Protein AF-A0A955PUC4-F1 (afdb_monomer_lite)

Secondary structure (DSSP, 8-state):
----------------------SS--PPPHHHHHHHHHHHHHHHHHHHHHHHHH-TT---HHHHHHHHHHHHHHHHHH--GGG---S--

Foldseek 3Di:
DDDDDDDDDDDDDDDDDDDDDDPDAPQDDPVRLVVVLVVCLVVQLVVLVVVCVPDPPNDDSVVSSVVVSVVSVVCSRVDGCVVVDDPDD

Radius of gyration: 22.74 Å; chains: 1; bounding box: 46×28×78 Å

pLDDT: mean 74.26, std 19.22, range [39.5, 94.31]

Sequence (89 aa):
MKRGAVTTVSESPVSEKPASLNPTKLSLSTQERETLVQEFLPVIKYMAMRMAMRASSGLNVEDLMSAGMVGLLDALTKFDPSREIKFRT

Structure (mmCIF, N/CA/C/O backbone):
data_AF-A0A955PUC4-F1
#
_entry.id   AF-A0A955PUC4-F1
#
loop_
_atom_site.group_PDB
_atom_site.id
_atom_site.type_symbol
_atom_site.label_atom_id
_atom_site.label_alt_id
_atom_site.label_comp_id
_atom_site.label_asym_id
_atom_site.label_entity_id
_atom_site.label_seq_id
_atom_site.pdbx_PDB_ins_code
_atom_site.Cartn_x
_atom_site.Cartn_y
_atom_site.Cartn_z
_atom_site.occupancy
_atom_site.B_iso_or_equiv
_atom_site.auth_seq_id
_atom_site.auth_comp_id
_atom_site.auth_asym_id
_atom_site.auth_atom_id
_atom_site.pdbx_PDB_model_num
ATOM 1 N N . MET A 1 1 ? 26.540 -14.301 58.176 1.00 43.09 1 MET A N 1
ATOM 2 C CA . MET A 1 1 ? 26.788 -14.430 56.718 1.00 43.09 1 MET A CA 1
ATOM 3 C C . MET A 1 1 ? 25.422 -14.414 56.029 1.00 43.09 1 MET A C 1
ATOM 5 O O . MET A 1 1 ? 24.640 -15.303 56.293 1.00 43.09 1 MET A O 1
ATOM 9 N N . LYS A 1 2 ? 24.928 -13.252 55.583 1.00 42.84 2 LYS A N 1
ATOM 10 C CA . LYS A 1 2 ? 24.955 -12.708 54.204 1.00 42.84 2 LYS A CA 1
ATOM 11 C C . LYS A 1 2 ? 24.129 -13.503 53.161 1.00 42.84 2 LYS A C 1
ATOM 13 O O . LYS A 1 2 ? 24.644 -14.484 52.648 1.00 42.84 2 LYS A O 1
ATOM 18 N N . ARG A 1 3 ? 23.013 -12.863 52.741 1.00 39.50 3 ARG A N 1
ATOM 19 C CA . ARG A 1 3 ? 22.369 -12.821 51.394 1.00 39.50 3 ARG A CA 1
ATOM 20 C C . ARG A 1 3 ? 21.549 -14.060 50.982 1.00 39.50 3 ARG A C 1
ATOM 22 O O . ARG A 1 3 ? 22.035 -15.161 51.146 1.00 39.50 3 ARG A O 1
ATOM 29 N N . GLY A 1 4 ? 20.339 -13.976 50.420 1.00 39.91 4 GLY A N 1
ATOM 30 C CA . GLY A 1 4 ? 19.441 -12.884 49.996 1.00 39.91 4 GLY A CA 1
ATOM 31 C C . GLY A 1 4 ? 17.993 -13.422 50.051 1.00 39.91 4 GLY A C 1
ATOM 32 O O . GLY A 1 4 ? 17.795 -14.627 49.993 1.00 39.91 4 GLY A O 1
ATOM 33 N N . ALA A 1 5 ? 16.983 -12.656 50.454 1.00 43.25 5 ALA A N 1
ATOM 34 C CA . ALA A 1 5 ? 16.359 -11.524 49.773 1.00 43.25 5 ALA A CA 1
ATOM 35 C C . ALA A 1 5 ? 15.507 -11.941 48.553 1.00 43.25 5 ALA A C 1
ATOM 37 O O . ALA A 1 5 ? 16.041 -12.422 47.560 1.00 43.25 5 ALA A O 1
ATOM 38 N N . VAL A 1 6 ? 14.215 -11.593 48.663 1.00 46.06 6 VAL A N 1
ATOM 39 C CA . VAL A 1 6 ? 13.253 -11.241 47.598 1.00 46.06 6 VAL A CA 1
ATOM 40 C C . VAL A 1 6 ? 12.210 -12.303 47.199 1.00 46.06 6 VAL A C 1
ATOM 42 O O . VAL A 1 6 ? 12.395 -13.118 46.307 1.00 46.06 6 VAL A O 1
ATOM 45 N N . THR A 1 7 ? 11.076 -12.173 47.899 1.00 43.41 7 THR A N 1
ATOM 46 C CA . THR A 1 7 ? 9.732 -11.859 47.372 1.00 43.41 7 THR A CA 1
ATOM 47 C C . THR A 1 7 ? 8.906 -12.943 46.681 1.00 43.41 7 THR A C 1
ATOM 49 O O . THR A 1 7 ? 9.042 -13.255 45.505 1.00 43.41 7 THR A O 1
ATOM 52 N N . THR A 1 8 ? 7.907 -13.371 47.451 1.00 48.59 8 THR A N 1
ATOM 53 C CA . THR A 1 8 ? 6.578 -13.806 47.030 1.00 48.59 8 THR A CA 1
ATOM 54 C C . THR A 1 8 ? 5.861 -12.730 46.211 1.00 48.59 8 THR A C 1
ATOM 56 O O . THR A 1 8 ? 5.642 -11.637 46.729 1.00 48.59 8 THR A O 1
ATOM 59 N N . VAL A 1 9 ? 5.378 -13.062 45.018 1.00 49.06 9 VAL A N 1
ATOM 60 C CA . VAL A 1 9 ? 4.014 -12.683 44.615 1.00 49.06 9 VAL A CA 1
ATOM 61 C C . VAL A 1 9 ? 3.506 -13.684 43.584 1.00 49.06 9 VAL A C 1
ATOM 63 O O . VAL A 1 9 ? 3.942 -13.737 42.440 1.00 49.06 9 VAL A O 1
ATOM 66 N N . SER A 1 10 ? 2.607 -14.528 44.069 1.00 48.41 10 SER A N 1
ATOM 67 C CA . SER A 1 10 ? 1.390 -14.937 43.381 1.00 48.41 10 SER A CA 1
ATOM 68 C C . SER A 1 10 ? 0.826 -13.837 42.481 1.00 48.41 10 SER A C 1
ATOM 70 O O . SER A 1 10 ? 0.628 -12.738 42.981 1.00 48.41 10 SER A O 1
ATOM 72 N N . GLU A 1 11 ? 0.454 -14.165 41.243 1.00 40.03 11 GLU A N 1
ATOM 73 C CA . GLU A 1 11 ? -0.907 -13.879 40.780 1.00 40.03 11 GLU A CA 1
ATOM 74 C C . GLU A 1 11 ? -1.301 -14.777 39.600 1.00 40.03 11 GLU A C 1
ATOM 76 O O . GLU A 1 11 ? -0.543 -15.010 38.659 1.00 40.03 11 GLU A O 1
ATOM 81 N N . SER A 1 12 ? -2.503 -15.323 39.730 1.00 44.94 12 SER A N 1
ATOM 82 C CA . SER A 1 12 ? -3.275 -16.100 38.765 1.00 44.94 12 SER A CA 1
ATOM 83 C C . SER A 1 12 ? -3.738 -15.213 37.574 1.00 44.94 12 SER A C 1
ATOM 85 O O . SER A 1 12 ? -3.437 -14.022 37.543 1.00 44.94 12 SER A O 1
ATOM 87 N N . PRO A 1 13 ? -4.463 -15.750 36.570 1.00 57.50 13 PRO A N 1
ATOM 88 C CA . PRO A 1 13 ? -4.763 -15.060 35.316 1.00 57.50 13 PRO A CA 1
ATOM 89 C C . PRO A 1 13 ? -5.946 -14.088 35.470 1.00 57.50 13 PRO A C 1
ATOM 91 O O . PRO A 1 13 ? -7.034 -14.498 35.865 1.00 57.50 13 PRO A O 1
ATOM 94 N N . VAL A 1 14 ? -5.746 -12.812 35.128 1.00 44.72 14 VAL A N 1
ATOM 95 C CA . VAL A 1 14 ? -6.760 -11.737 35.131 1.00 44.72 14 VAL A CA 1
ATOM 96 C C . VAL A 1 14 ? -6.389 -10.803 33.963 1.00 44.72 14 VAL A C 1
ATOM 98 O O . VAL A 1 14 ? -5.317 -10.216 33.951 1.00 44.72 14 VAL A O 1
ATOM 101 N N . SER A 1 15 ? -7.043 -10.878 32.799 1.00 57.59 15 SER A N 1
ATOM 102 C CA . SER A 1 15 ? -8.306 -10.198 32.491 1.00 57.59 15 SER A CA 1
ATOM 103 C C . SER A 1 15 ? -8.297 -8.739 32.929 1.00 57.59 15 SER A C 1
ATOM 105 O O . SER A 1 15 ? -8.724 -8.476 34.034 1.00 57.59 15 SER A O 1
ATOM 107 N N . GLU A 1 16 ? -7.928 -7.789 32.068 1.00 42.53 16 GLU A N 1
ATOM 108 C CA . GLU A 1 16 ? -8.399 -6.409 32.233 1.00 42.53 16 GLU A CA 1
ATOM 109 C C . GLU A 1 16 ? -8.206 -5.604 30.948 1.00 42.53 16 GLU A C 1
ATOM 111 O O . GLU A 1 16 ? -7.115 -5.183 30.584 1.00 42.53 16 GLU A O 1
ATOM 116 N N . LYS A 1 17 ? -9.322 -5.393 30.249 1.00 59.53 17 LYS A N 1
ATOM 117 C CA . LYS A 1 17 ? -9.555 -4.177 29.476 1.00 59.53 17 LYS A CA 1
ATOM 118 C C . LYS A 1 17 ? -9.641 -3.030 30.491 1.00 59.53 17 LYS A C 1
ATOM 120 O O . LYS A 1 17 ? -10.634 -3.004 31.219 1.00 59.53 17 LYS A O 1
ATOM 125 N N . PRO A 1 18 ? -8.716 -2.057 30.533 1.00 46.81 18 PRO A N 1
ATOM 126 C CA . PRO A 1 18 ? -8.951 -0.824 31.254 1.00 46.81 18 PRO A CA 1
ATOM 127 C C . PRO A 1 18 ? -9.568 0.173 30.275 1.00 46.81 18 PRO A C 1
ATOM 129 O O . PRO A 1 18 ? -8.948 0.640 29.319 1.00 46.81 18 PRO A O 1
ATOM 132 N N . ALA A 1 19 ? -10.842 0.466 30.501 1.00 61.09 19 ALA A N 1
ATOM 133 C CA . ALA A 1 19 ? -11.495 1.615 29.910 1.00 61.09 19 ALA A CA 1
ATOM 134 C C . ALA A 1 19 ? -10.818 2.910 30.395 1.00 61.09 19 ALA A C 1
ATOM 136 O O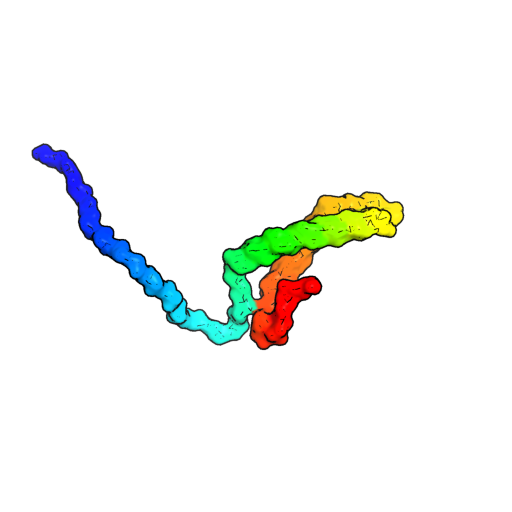 . ALA A 1 19 ? -10.624 3.095 31.593 1.00 61.09 19 ALA A O 1
ATOM 137 N N . SER A 1 20 ? -10.555 3.848 29.484 1.00 50.88 20 SER A N 1
ATOM 138 C CA . SER A 1 20 ? -11.197 5.176 29.469 1.00 50.88 20 SER A CA 1
ATOM 139 C C . SER A 1 20 ? -10.299 6.294 28.916 1.00 50.88 20 SER A C 1
ATOM 141 O O . SER A 1 20 ? -9.089 6.311 29.104 1.00 50.88 20 SER A O 1
ATOM 143 N N . LEU A 1 21 ? -10.994 7.262 28.302 1.00 47.16 21 LEU A N 1
ATOM 144 C CA . LEU A 1 21 ? -10.587 8.632 27.960 1.00 47.16 21 LEU A CA 1
ATOM 145 C C . LEU A 1 21 ? -9.876 8.820 26.611 1.00 47.16 21 LEU A C 1
ATOM 147 O O . LEU A 1 21 ? -8.661 8.940 26.530 1.00 47.16 21 LEU A O 1
ATOM 151 N N . ASN A 1 22 ? -10.668 8.939 25.540 1.00 43.09 22 ASN A N 1
ATOM 152 C CA . ASN A 1 22 ? -10.951 10.233 24.893 1.00 43.09 22 ASN A CA 1
ATOM 153 C C . ASN A 1 22 ? -11.988 10.033 23.765 1.00 43.09 22 ASN A C 1
ATOM 155 O O . ASN A 1 22 ? -11.854 9.089 22.983 1.00 43.09 22 ASN A O 1
ATOM 159 N N . PRO A 1 23 ? -13.023 10.885 23.633 1.00 52.50 23 PRO A N 1
ATOM 160 C CA . PRO A 1 23 ? -13.836 10.882 22.426 1.00 52.50 23 PRO A CA 1
ATOM 161 C C . PRO A 1 23 ? -12.967 11.373 21.251 1.00 52.50 23 PRO A C 1
ATOM 163 O O . PRO A 1 23 ? -12.090 12.216 21.436 1.00 52.50 23 PRO A O 1
ATOM 166 N N . THR A 1 24 ? -13.266 10.923 20.029 1.00 41.62 24 THR A N 1
ATOM 167 C CA . THR A 1 24 ? -12.874 11.536 18.731 1.00 41.62 24 THR A CA 1
ATOM 168 C C . THR A 1 24 ? -11.674 11.015 17.914 1.00 41.62 24 THR A C 1
ATOM 170 O O . THR A 1 24 ? -11.304 11.666 16.940 1.00 41.62 24 THR A O 1
ATOM 173 N N . LYS A 1 25 ? -11.121 9.819 18.154 1.00 46.62 25 LYS A N 1
ATOM 174 C CA . LYS A 1 25 ? -10.385 9.092 17.090 1.00 46.62 25 LYS A CA 1
ATOM 175 C C . LYS A 1 25 ? -10.365 7.597 17.382 1.00 46.62 25 LYS A C 1
ATOM 177 O O . LYS A 1 25 ? -9.598 7.142 18.222 1.00 46.62 25 LYS A O 1
ATOM 182 N N . LEU A 1 26 ? -11.188 6.823 16.681 1.00 51.59 26 LEU A N 1
ATOM 183 C CA . LEU A 1 26 ? -11.044 5.368 16.635 1.00 51.59 26 LEU A CA 1
ATOM 184 C C . LEU A 1 26 ? -9.827 5.028 15.754 1.00 51.59 26 LEU A C 1
ATOM 186 O O . LEU A 1 26 ? -9.951 4.556 14.632 1.00 51.59 26 LEU A O 1
ATOM 190 N N . SER A 1 27 ? -8.627 5.372 16.218 1.00 59.50 27 SER A N 1
ATOM 191 C CA . SER A 1 27 ? -7.389 5.013 15.533 1.00 59.50 27 SER A CA 1
ATOM 192 C C . SER A 1 27 ? -7.100 3.534 15.766 1.00 59.50 27 SER A C 1
ATOM 194 O O . SER A 1 27 ? -7.097 3.097 16.916 1.00 59.50 27 SER A O 1
ATOM 196 N N . LEU A 1 28 ? -6.821 2.792 14.692 1.00 69.31 28 LEU A N 1
ATOM 197 C CA . LEU A 1 28 ? -6.301 1.423 14.767 1.00 69.31 28 LEU A CA 1
ATOM 198 C C . LEU A 1 28 ? -5.106 1.364 15.728 1.00 69.31 28 LEU A C 1
ATOM 200 O O . LEU A 1 28 ? -4.222 2.227 15.669 1.00 69.31 28 LEU A O 1
ATOM 204 N N . SER A 1 29 ? -5.070 0.348 16.587 1.00 80.88 29 SER A N 1
ATOM 205 C CA . SER A 1 29 ? -3.913 0.086 17.442 1.00 80.88 29 SER A CA 1
ATOM 206 C C . SER A 1 29 ? -2.683 -0.270 16.599 1.00 80.88 29 SER A C 1
ATOM 208 O O . SER A 1 29 ? -2.793 -0.690 15.444 1.00 80.88 29 SER A O 1
ATOM 210 N N . THR A 1 30 ? -1.488 -0.125 17.175 1.00 80.69 30 THR A N 1
ATOM 211 C CA . THR A 1 30 ? -0.230 -0.489 16.500 1.00 80.69 30 THR A CA 1
ATOM 212 C C . THR A 1 30 ? -0.251 -1.940 16.017 1.00 80.69 30 THR A C 1
ATOM 214 O O . THR A 1 30 ? 0.122 -2.212 14.881 1.00 80.69 30 THR A O 1
ATOM 217 N N . GLN A 1 31 ? -0.780 -2.853 16.834 1.00 81.62 31 GLN A N 1
ATOM 218 C CA . GLN A 1 31 ? -0.862 -4.275 16.511 1.00 81.62 31 GLN A CA 1
ATOM 219 C C . GLN A 1 31 ? -1.841 -4.566 15.359 1.00 81.62 31 GLN A C 1
ATOM 221 O O . GLN A 1 31 ? -1.542 -5.368 14.472 1.00 81.62 31 GLN A O 1
ATOM 226 N N . GLU A 1 32 ? -2.996 -3.896 15.325 1.00 82.44 32 GLU A N 1
ATOM 227 C CA . GLU A 1 32 ? -3.944 -4.012 14.206 1.00 82.44 32 GLU A CA 1
ATOM 228 C C . GLU A 1 32 ? -3.348 -3.444 12.918 1.00 82.44 32 GLU A C 1
ATOM 230 O O . GLU A 1 32 ? -3.483 -4.046 11.855 1.00 82.44 32 GLU A O 1
ATOM 235 N N . ARG A 1 33 ? -2.637 -2.314 13.010 1.00 83.56 33 ARG A N 1
ATOM 236 C CA . ARG A 1 33 ? -1.934 -1.722 11.870 1.00 83.56 33 ARG A CA 1
ATOM 237 C C . ARG A 1 33 ? -0.886 -2.680 11.309 1.00 83.56 33 ARG A C 1
ATOM 239 O O . ARG A 1 33 ? -0.852 -2.875 10.101 1.00 83.56 33 ARG A O 1
ATOM 246 N N . GLU A 1 34 ? -0.054 -3.276 12.157 1.00 86.00 34 GLU A N 1
ATOM 247 C CA . GLU A 1 34 ? 0.962 -4.251 11.740 1.00 86.00 34 GLU A CA 1
ATOM 248 C C . GLU A 1 34 ? 0.338 -5.483 11.077 1.00 86.00 34 GLU A C 1
ATOM 250 O O . GLU A 1 34 ? 0.808 -5.922 10.028 1.00 86.00 34 GLU A O 1
ATOM 255 N N . THR A 1 35 ? -0.761 -5.991 11.639 1.00 88.00 35 THR A N 1
ATOM 256 C CA . THR A 1 35 ? -1.500 -7.133 11.078 1.00 88.00 35 THR A CA 1
ATOM 257 C C . THR A 1 35 ? -2.053 -6.804 9.692 1.00 88.00 35 THR A C 1
ATOM 259 O O . THR A 1 35 ? -1.858 -7.570 8.750 1.00 88.00 35 THR A O 1
ATOM 262 N N . LEU A 1 36 ? -2.683 -5.635 9.539 1.00 86.50 36 LEU A N 1
ATOM 263 C CA . LEU A 1 36 ? -3.189 -5.174 8.247 1.00 86.50 36 LEU A CA 1
ATOM 264 C C . LEU A 1 36 ? -2.041 -5.008 7.250 1.00 86.50 36 LEU A C 1
ATOM 266 O O . LEU A 1 36 ? -2.126 -5.504 6.133 1.00 86.50 36 LEU A O 1
ATOM 270 N N . VAL A 1 37 ? -0.932 -4.381 7.646 1.00 88.94 37 VAL A N 1
ATOM 271 C CA . VAL A 1 37 ? 0.245 -4.249 6.775 1.00 88.94 37 VAL A CA 1
ATOM 272 C C . VAL A 1 37 ? 0.707 -5.611 6.257 1.00 88.94 37 VAL A C 1
ATOM 274 O O . VAL A 1 37 ? 0.909 -5.755 5.052 1.00 88.94 37 VAL A O 1
ATOM 277 N N . GLN A 1 38 ? 0.800 -6.625 7.121 1.00 90.38 38 GLN A N 1
ATOM 278 C CA . GLN A 1 38 ? 1.162 -7.983 6.708 1.00 90.38 38 GLN A CA 1
ATOM 279 C C . GLN A 1 38 ? 0.141 -8.615 5.749 1.00 90.38 38 GLN A C 1
ATOM 281 O O . GLN A 1 38 ? 0.542 -9.258 4.780 1.00 90.38 38 GLN A O 1
ATOM 286 N N . GLU A 1 39 ? -1.158 -8.402 5.969 1.00 90.38 39 GLU A N 1
ATOM 287 C CA . GLU A 1 39 ? -2.228 -8.893 5.089 1.00 90.38 39 GLU A CA 1
ATOM 288 C C . GLU A 1 39 ? -2.181 -8.232 3.698 1.00 90.38 39 GLU A C 1
ATOM 290 O O . GLU A 1 39 ? -2.404 -8.887 2.678 1.00 90.38 39 GLU A O 1
ATOM 295 N N . PHE A 1 40 ? -1.823 -6.946 3.632 1.00 90.38 40 PHE A N 1
ATOM 296 C CA . PHE A 1 40 ? -1.767 -6.180 2.385 1.00 90.38 40 PHE A CA 1
ATOM 297 C C . PHE A 1 40 ? -0.450 -6.324 1.610 1.00 90.38 40 PHE A C 1
ATOM 299 O O . PHE A 1 40 ? -0.430 -6.032 0.414 1.00 90.38 40 PHE A O 1
ATOM 306 N N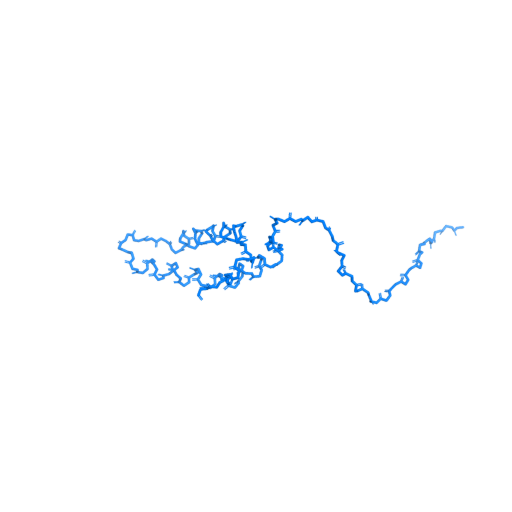 . LEU A 1 41 ? 0.636 -6.813 2.220 1.00 91.31 41 LEU A N 1
ATOM 307 C CA . LEU A 1 41 ? 1.911 -7.083 1.534 1.00 91.31 41 LEU A CA 1
ATOM 308 C C . LEU A 1 41 ? 1.770 -7.889 0.223 1.00 91.31 41 LEU A C 1
ATOM 310 O O . LEU A 1 41 ? 2.246 -7.415 -0.815 1.00 91.31 41 LEU A O 1
ATOM 314 N N . PRO A 1 42 ? 1.126 -9.076 0.203 1.00 93.06 42 PRO A N 1
ATOM 315 C CA . PRO A 1 42 ? 0.962 -9.845 -1.032 1.00 93.06 42 PRO A CA 1
ATOM 316 C C . PRO A 1 42 ? 0.111 -9.109 -2.076 1.00 93.06 42 PRO A C 1
ATOM 318 O O . PRO A 1 42 ? 0.371 -9.227 -3.275 1.00 93.06 42 PRO A O 1
ATOM 321 N N . VAL A 1 43 ? -0.865 -8.310 -1.634 1.00 92.94 43 VAL A N 1
ATOM 322 C CA . VAL A 1 43 ? -1.729 -7.508 -2.512 1.00 92.94 43 VAL A CA 1
ATOM 323 C C . VAL A 1 43 ? -0.930 -6.385 -3.173 1.00 92.94 43 VAL A C 1
ATOM 325 O O . VAL A 1 43 ? -0.986 -6.229 -4.393 1.00 92.94 43 VAL A O 1
ATOM 328 N N . ILE A 1 44 ? -0.134 -5.646 -2.394 1.00 93.12 44 ILE A N 1
ATOM 329 C CA . ILE A 1 44 ? 0.758 -4.592 -2.894 1.00 93.12 44 ILE A CA 1
ATOM 330 C C . ILE A 1 44 ? 1.742 -5.179 -3.902 1.00 93.12 44 ILE A C 1
ATOM 332 O O . ILE A 1 44 ? 1.893 -4.632 -4.994 1.00 93.12 44 ILE A O 1
ATOM 336 N N . LYS A 1 45 ? 2.353 -6.326 -3.585 1.00 93.81 45 LYS A N 1
ATOM 337 C CA . LYS A 1 45 ? 3.272 -7.016 -4.495 1.00 93.81 45 LYS A CA 1
ATOM 338 C C . LYS A 1 45 ? 2.595 -7.393 -5.810 1.00 93.81 45 LYS A C 1
ATOM 340 O O . LYS A 1 45 ? 3.134 -7.113 -6.879 1.00 93.81 45 LYS A O 1
ATOM 345 N N . TYR A 1 46 ? 1.406 -7.991 -5.746 1.00 94.31 46 TYR A N 1
ATOM 346 C CA . TYR A 1 46 ? 0.649 -8.353 -6.941 1.00 94.31 46 TYR A CA 1
ATOM 347 C C . TYR A 1 46 ? 0.338 -7.124 -7.805 1.00 94.31 46 TYR A C 1
ATOM 349 O O . TYR A 1 46 ? 0.573 -7.144 -9.015 1.00 94.31 46 TYR A O 1
ATOM 357 N N . MET A 1 47 ? -0.138 -6.035 -7.196 1.00 93.06 47 MET A N 1
ATOM 358 C CA . MET A 1 47 ? -0.449 -4.802 -7.920 1.00 93.06 47 MET A CA 1
ATOM 359 C C . MET A 1 47 ? 0.803 -4.166 -8.530 1.00 93.06 47 MET A C 1
ATOM 361 O O . MET A 1 47 ? 0.771 -3.803 -9.706 1.00 93.06 47 MET A O 1
ATOM 365 N N . ALA A 1 48 ? 1.911 -4.113 -7.787 1.00 94.25 48 ALA A N 1
ATOM 366 C CA . ALA A 1 48 ? 3.198 -3.613 -8.263 1.00 94.25 48 ALA A CA 1
ATOM 367 C C . ALA A 1 48 ? 3.701 -4.404 -9.481 1.00 94.25 48 ALA A C 1
ATOM 369 O O . ALA A 1 48 ? 4.004 -3.813 -10.516 1.00 94.25 48 ALA A O 1
ATOM 370 N N . MET A 1 49 ? 3.692 -5.740 -9.414 1.00 93.38 49 MET A N 1
ATOM 371 C CA . MET A 1 49 ? 4.064 -6.600 -10.545 1.00 93.38 49 MET A CA 1
ATOM 372 C C . MET A 1 49 ? 3.149 -6.370 -11.749 1.00 93.38 49 MET A C 1
ATOM 374 O O . MET A 1 49 ? 3.615 -6.160 -12.868 1.00 93.38 49 MET A O 1
ATOM 378 N N . ARG A 1 50 ? 1.831 -6.351 -11.526 1.00 93.25 50 ARG A N 1
ATOM 379 C CA . ARG A 1 50 ? 0.845 -6.161 -12.594 1.00 93.25 50 ARG A CA 1
ATOM 380 C C . ARG A 1 50 ? 0.995 -4.790 -13.261 1.00 93.25 50 ARG A C 1
ATOM 382 O O . ARG A 1 50 ? 0.722 -4.671 -14.453 1.00 93.25 50 ARG A O 1
ATOM 389 N N . MET A 1 51 ? 1.358 -3.752 -12.509 1.00 91.69 51 MET A N 1
ATOM 390 C CA . MET A 1 51 ? 1.611 -2.405 -13.029 1.00 91.69 51 MET A CA 1
ATOM 391 C C . MET A 1 51 ? 2.922 -2.341 -13.809 1.00 91.69 51 MET A C 1
ATOM 393 O O . MET A 1 51 ? 2.906 -1.854 -14.936 1.00 91.69 51 MET A O 1
ATOM 397 N N . ALA A 1 52 ? 4.009 -2.895 -13.266 1.00 91.75 52 ALA A N 1
ATOM 398 C CA . ALA A 1 52 ? 5.297 -2.976 -13.953 1.00 91.75 52 ALA A CA 1
ATOM 399 C C . ALA A 1 52 ? 5.178 -3.708 -15.299 1.00 91.75 52 ALA A C 1
ATOM 401 O O . ALA A 1 52 ? 5.671 -3.218 -16.306 1.00 91.75 52 ALA A O 1
ATOM 402 N N . MET A 1 53 ? 4.427 -4.817 -15.350 1.00 90.75 53 MET A N 1
ATOM 403 C CA . MET A 1 53 ? 4.176 -5.568 -16.590 1.00 90.75 53 MET A CA 1
ATOM 404 C C . MET A 1 53 ? 3.399 -4.780 -17.653 1.00 90.75 53 MET A C 1
ATOM 406 O O . MET A 1 53 ? 3.544 -5.054 -18.840 1.00 90.75 53 MET A O 1
ATOM 410 N N . ARG A 1 54 ? 2.530 -3.844 -17.250 1.00 89.44 54 ARG A N 1
ATOM 411 C CA . ARG A 1 54 ? 1.740 -3.025 -18.188 1.00 89.44 54 ARG A CA 1
ATOM 412 C C . ARG A 1 54 ? 2.442 -1.732 -18.588 1.00 89.44 54 ARG A C 1
ATOM 414 O O . ARG A 1 54 ? 2.006 -1.085 -19.536 1.00 89.44 54 ARG A O 1
ATOM 421 N N . ALA A 1 55 ? 3.472 -1.325 -17.857 1.00 85.19 55 ALA A N 1
ATOM 422 C CA . ALA A 1 55 ? 4.188 -0.093 -18.120 1.00 85.19 55 ALA A CA 1
ATOM 423 C C . ALA A 1 55 ? 5.240 -0.317 -19.213 1.00 85.19 55 ALA A C 1
ATOM 425 O O . ALA A 1 55 ? 6.130 -1.149 -19.073 1.00 85.19 55 ALA A O 1
ATOM 426 N N . SER A 1 56 ? 5.190 0.475 -20.285 1.00 74.19 56 SER A N 1
ATOM 427 C CA . SER A 1 56 ? 6.231 0.485 -21.325 1.00 74.19 56 SER A CA 1
ATOM 428 C C . SER A 1 56 ? 7.544 1.131 -20.860 1.00 74.19 56 SER A C 1
ATOM 430 O O . SER A 1 56 ? 8.540 1.080 -21.574 1.00 74.19 56 SER A O 1
ATOM 432 N N . SER A 1 57 ? 7.547 1.762 -19.682 1.00 79.00 57 SER A N 1
ATOM 433 C CA . SER A 1 57 ? 8.628 2.599 -19.152 1.00 79.00 57 SER A CA 1
ATOM 434 C C . SER A 1 57 ? 9.644 1.866 -18.269 1.00 79.00 57 SER A C 1
ATOM 436 O O . SER A 1 57 ? 10.491 2.520 -17.670 1.00 79.00 57 SER A O 1
ATOM 438 N N . GLY A 1 58 ? 9.589 0.532 -18.173 1.00 81.94 58 GLY A N 1
ATOM 439 C CA . GLY A 1 58 ? 10.565 -0.236 -17.388 1.00 81.94 58 GLY A CA 1
ATOM 440 C C . GLY A 1 58 ? 10.528 0.085 -15.890 1.00 81.94 58 GLY A C 1
ATOM 441 O O . GLY A 1 58 ? 11.573 0.189 -15.253 1.00 81.94 58 GLY A O 1
ATOM 442 N N . LEU A 1 59 ? 9.330 0.287 -15.330 1.00 88.00 59 LEU A N 1
ATOM 443 C CA . LEU A 1 59 ? 9.164 0.579 -13.905 1.00 88.00 59 LEU A CA 1
ATOM 444 C C . LEU A 1 59 ? 9.648 -0.588 -13.040 1.00 88.00 59 LEU A C 1
ATOM 446 O O . LEU A 1 59 ? 9.321 -1.747 -13.307 1.00 88.00 59 LEU A O 1
ATOM 450 N N . ASN A 1 60 ? 10.372 -0.268 -11.968 1.00 91.38 60 ASN A N 1
ATOM 451 C CA . ASN A 1 60 ? 10.839 -1.262 -11.016 1.00 91.38 60 ASN A CA 1
ATOM 452 C C . ASN A 1 60 ? 9.713 -1.659 -10.048 1.00 91.38 60 ASN A C 1
ATOM 454 O O . ASN A 1 60 ? 9.000 -0.813 -9.503 1.00 91.38 60 ASN A O 1
ATOM 458 N N . VAL A 1 61 ? 9.559 -2.964 -9.823 1.00 92.50 61 VAL A N 1
ATOM 459 C CA . VAL A 1 61 ? 8.562 -3.513 -8.896 1.00 92.50 61 VAL A CA 1
ATOM 460 C C . VAL A 1 61 ? 8.839 -3.048 -7.467 1.00 92.50 61 VAL A C 1
ATOM 462 O O . VAL A 1 61 ? 7.894 -2.742 -6.747 1.00 92.50 61 VAL A O 1
ATOM 465 N N . GLU A 1 62 ? 10.109 -2.932 -7.075 1.00 93.00 62 GLU A N 1
ATOM 466 C CA . GLU A 1 62 ? 10.501 -2.507 -5.723 1.00 93.00 62 GLU A CA 1
ATOM 467 C C . GLU A 1 62 ? 10.092 -1.055 -5.424 1.00 93.00 62 GLU A C 1
ATOM 469 O O . GLU A 1 62 ? 9.597 -0.753 -4.333 1.00 93.00 62 GLU A O 1
ATOM 474 N N . ASP A 1 63 ? 10.199 -0.168 -6.418 1.00 93.31 63 ASP A N 1
ATOM 475 C CA . ASP A 1 63 ? 9.764 1.228 -6.296 1.00 93.31 63 ASP A CA 1
ATOM 476 C C . ASP A 1 63 ? 8.238 1.309 -6.153 1.00 93.31 63 ASP A C 1
ATOM 478 O O . ASP A 1 63 ? 7.713 2.044 -5.314 1.00 93.31 63 ASP A O 1
ATOM 482 N N . LEU A 1 64 ? 7.509 0.498 -6.928 1.00 93.88 64 LEU A N 1
ATOM 483 C CA . LEU A 1 64 ? 6.049 0.406 -6.856 1.00 93.88 64 LEU A CA 1
ATOM 484 C C . LEU A 1 64 ? 5.573 -0.194 -5.528 1.00 93.88 64 LEU A C 1
ATOM 486 O O . LEU A 1 64 ? 4.580 0.274 -4.968 1.00 93.88 64 LEU A O 1
ATOM 490 N N . MET A 1 65 ? 6.273 -1.200 -4.999 1.00 94.25 65 MET A N 1
ATOM 491 C CA . MET A 1 65 ? 5.971 -1.758 -3.682 1.00 94.25 65 MET A CA 1
ATOM 492 C C . MET A 1 65 ? 6.206 -0.733 -2.575 1.00 94.25 65 MET A C 1
ATOM 494 O O . MET A 1 65 ? 5.350 -0.573 -1.707 1.00 94.25 65 MET A O 1
ATOM 498 N N . SER A 1 66 ? 7.322 -0.002 -2.631 1.00 93.94 66 SER A N 1
ATOM 499 C CA . SER A 1 66 ? 7.640 1.052 -1.664 1.00 93.94 66 SER A CA 1
ATOM 500 C C . SER A 1 66 ? 6.584 2.159 -1.681 1.00 93.94 66 SER A C 1
ATOM 502 O O . SER A 1 66 ? 6.062 2.537 -0.632 1.00 93.94 66 SER A O 1
ATOM 504 N N . ALA A 1 67 ? 6.186 2.615 -2.873 1.00 93.81 67 ALA A N 1
ATOM 505 C CA . ALA A 1 67 ? 5.107 3.587 -3.036 1.00 93.81 67 ALA A CA 1
ATOM 506 C C . ALA A 1 67 ? 3.762 3.059 -2.500 1.00 93.81 67 ALA A C 1
ATOM 508 O O . ALA A 1 67 ? 3.048 3.774 -1.794 1.00 93.81 67 ALA A O 1
ATOM 509 N N . GLY A 1 68 ? 3.433 1.794 -2.782 1.00 93.06 68 GLY A N 1
ATOM 510 C CA . GLY A 1 68 ? 2.224 1.140 -2.278 1.00 93.06 68 GLY A CA 1
ATOM 511 C C . GLY A 1 68 ? 2.200 1.017 -0.753 1.00 93.06 68 GLY A C 1
ATOM 512 O O . GLY A 1 68 ? 1.169 1.275 -0.135 1.00 93.06 68 GLY A O 1
ATOM 513 N N . MET A 1 69 ? 3.338 0.692 -0.135 1.00 92.25 69 MET A N 1
ATOM 514 C CA . MET A 1 69 ? 3.482 0.606 1.320 1.00 92.25 69 MET A CA 1
ATOM 515 C C . MET A 1 69 ? 3.274 1.967 1.989 1.00 92.25 69 MET A C 1
ATOM 517 O O . MET A 1 69 ? 2.530 2.074 2.961 1.00 92.25 69 MET A O 1
ATOM 521 N N . VAL A 1 70 ? 3.882 3.026 1.448 1.00 92.38 70 VAL A N 1
ATOM 522 C CA . VAL A 1 70 ? 3.697 4.390 1.965 1.00 92.38 70 VAL A CA 1
ATOM 523 C C . VAL A 1 70 ? 2.227 4.813 1.871 1.00 92.38 70 VAL A C 1
ATOM 525 O O . VAL A 1 70 ? 1.680 5.338 2.840 1.00 92.38 70 VAL A O 1
ATOM 528 N N . GLY A 1 71 ? 1.562 4.524 0.748 1.00 90.88 71 GLY A N 1
ATOM 529 C CA . GLY A 1 71 ? 0.132 4.796 0.577 1.00 90.88 71 GLY A CA 1
ATOM 530 C C . GLY A 1 71 ? -0.752 4.013 1.552 1.00 90.88 71 GLY A C 1
ATOM 531 O O . GLY A 1 71 ? -1.698 4.568 2.108 1.00 90.88 71 GLY A O 1
ATOM 532 N N . LEU A 1 72 ? -0.417 2.747 1.816 1.00 90.69 72 LEU A N 1
ATOM 533 C CA . LEU A 1 72 ? -1.115 1.920 2.797 1.00 90.69 72 LEU A CA 1
ATOM 534 C C . LEU A 1 72 ? -0.992 2.501 4.210 1.00 90.69 72 LEU A C 1
ATOM 536 O O . LEU A 1 72 ? -1.989 2.608 4.920 1.00 90.69 72 LEU A O 1
ATOM 540 N N . LEU A 1 73 ? 0.213 2.903 4.615 1.00 88.94 73 LEU A N 1
ATOM 541 C CA . LEU A 1 73 ? 0.451 3.494 5.931 1.00 88.94 73 LEU A CA 1
ATOM 542 C C . LEU A 1 73 ? -0.323 4.805 6.109 1.00 88.94 73 LEU A C 1
ATOM 544 O O . LEU A 1 73 ? -0.954 5.004 7.147 1.00 88.94 73 LEU A O 1
ATOM 548 N N . ASP A 1 74 ? -0.333 5.668 5.091 1.00 89.25 74 ASP A N 1
ATOM 549 C CA . ASP A 1 74 ? -1.114 6.907 5.109 1.00 89.25 74 ASP A CA 1
ATOM 550 C C . ASP A 1 74 ? -2.622 6.619 5.196 1.00 89.25 74 ASP A C 1
ATOM 552 O O . ASP A 1 74 ? -3.315 7.176 6.052 1.00 89.25 74 ASP A O 1
ATOM 556 N N . ALA A 1 75 ? 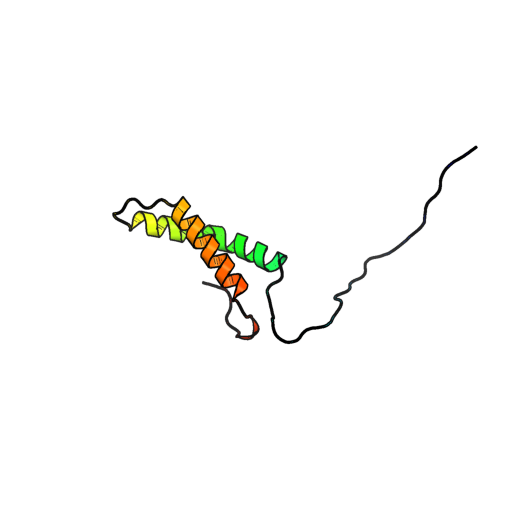-3.124 5.669 4.403 1.00 87.62 75 ALA A N 1
ATOM 557 C CA . ALA A 1 75 ? -4.516 5.233 4.462 1.00 87.62 75 ALA A CA 1
ATOM 558 C C . ALA A 1 75 ? -4.891 4.695 5.854 1.00 87.62 75 ALA A C 1
ATOM 560 O O . ALA A 1 75 ? -5.937 5.061 6.382 1.00 87.62 75 ALA A O 1
ATOM 561 N N . LEU A 1 76 ? -4.018 3.908 6.493 1.00 84.25 76 LEU A N 1
ATOM 562 C CA . LEU A 1 76 ? -4.215 3.393 7.855 1.00 84.25 76 LEU A CA 1
ATOM 563 C C . LEU A 1 76 ? -4.201 4.502 8.916 1.00 84.25 76 LEU A C 1
ATOM 565 O O . LEU A 1 76 ? -4.846 4.370 9.954 1.00 84.25 76 LEU A O 1
ATOM 569 N N . THR A 1 77 ? -3.478 5.603 8.690 1.00 84.25 77 THR A N 1
ATOM 570 C CA . THR A 1 77 ? -3.475 6.752 9.617 1.00 84.25 77 THR A CA 1
ATOM 571 C C . THR A 1 77 ? -4.739 7.603 9.517 1.00 84.25 77 THR A C 1
ATOM 573 O O . THR A 1 77 ? -5.151 8.218 10.505 1.00 84.25 77 THR A O 1
ATOM 576 N N . LYS A 1 78 ? -5.345 7.637 8.327 1.00 84.25 78 LYS A N 1
ATOM 577 C CA . LYS A 1 78 ? -6.565 8.391 8.013 1.00 84.25 78 LYS A CA 1
ATOM 578 C C . LYS A 1 78 ? -7.832 7.552 8.154 1.00 84.25 78 LYS A C 1
ATOM 580 O O . LYS A 1 78 ? -8.926 8.111 8.113 1.00 84.25 78 LYS A O 1
ATOM 585 N N . PHE A 1 79 ? -7.691 6.237 8.304 1.00 83.06 79 PHE A N 1
ATOM 586 C CA . PHE A 1 79 ? -8.812 5.327 8.444 1.00 83.06 79 PHE A CA 1
ATOM 587 C C . PHE A 1 79 ? -9.600 5.615 9.723 1.00 83.06 79 PHE A C 1
ATOM 589 O O . PHE A 1 79 ? -9.036 5.766 10.806 1.00 83.06 79 PHE A O 1
ATOM 596 N N . ASP A 1 80 ? -10.918 5.681 9.565 1.00 79.69 80 ASP A N 1
ATOM 597 C CA . ASP A 1 80 ? -11.874 5.936 10.630 1.00 79.69 80 ASP A CA 1
ATOM 598 C C . ASP A 1 80 ? -12.940 4.828 10.597 1.00 79.69 80 ASP A C 1
ATOM 600 O O . ASP A 1 80 ? -13.815 4.843 9.723 1.00 79.69 80 ASP A O 1
ATOM 604 N N . PRO A 1 81 ? -12.882 3.854 11.520 1.00 72.38 81 PRO A N 1
ATO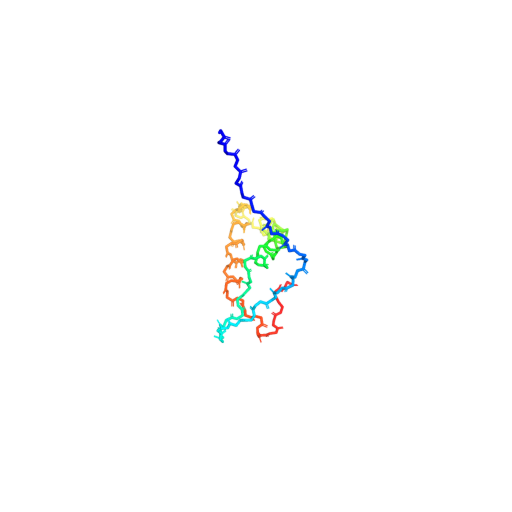M 605 C CA . PRO A 1 81 ? -13.803 2.724 11.550 1.00 72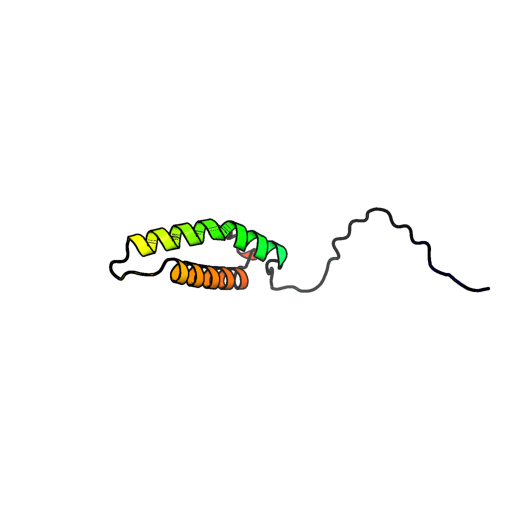.38 81 PRO A CA 1
ATOM 606 C C . PRO A 1 81 ? -15.226 3.141 11.949 1.00 72.38 81 PRO A C 1
ATOM 608 O O . PRO A 1 81 ? -16.158 2.373 11.725 1.00 72.38 81 PRO A O 1
ATOM 611 N N . SER A 1 82 ? -15.430 4.362 12.465 1.00 75.69 82 SER A N 1
ATOM 612 C CA . SER A 1 82 ? -16.770 4.917 12.731 1.00 75.69 82 SER A CA 1
ATOM 613 C C . SER A 1 82 ? -17.586 5.106 11.456 1.00 75.69 82 SER A C 1
ATOM 615 O O . SER A 1 82 ? -18.799 5.265 11.515 1.00 75.69 82 SER A O 1
ATOM 617 N N . ARG A 1 83 ? -16.922 5.126 10.295 1.00 75.06 83 ARG A N 1
ATOM 618 C CA . ARG A 1 83 ? -17.564 5.333 8.994 1.00 75.06 83 ARG A CA 1
ATOM 619 C C . ARG A 1 83 ? -18.235 4.075 8.447 1.00 75.06 83 ARG A C 1
ATOM 621 O O . ARG A 1 83 ? -18.739 4.130 7.335 1.00 75.06 83 ARG A O 1
ATOM 628 N N . GLU A 1 84 ? -18.182 2.952 9.171 1.00 66.56 84 GLU A N 1
ATOM 629 C CA . GLU A 1 84 ? -18.662 1.625 8.739 1.00 66.56 84 GLU A CA 1
ATOM 630 C C . GLU A 1 84 ? -18.043 1.128 7.415 1.00 66.56 84 GLU A C 1
ATOM 632 O O . GLU A 1 84 ? -18.451 0.114 6.848 1.00 66.56 84 GLU A O 1
ATOM 637 N N . ILE A 1 85 ? -17.001 1.807 6.928 1.00 74.44 85 ILE A N 1
ATOM 638 C CA . ILE A 1 85 ? -16.239 1.401 5.752 1.00 74.44 85 ILE A CA 1
ATOM 639 C C . ILE A 1 85 ? -15.208 0.386 6.224 1.00 74.44 85 ILE A C 1
ATOM 641 O O . ILE A 1 85 ? -14.361 0.684 7.063 1.00 74.44 85 ILE A O 1
ATOM 645 N N . LYS A 1 86 ? -15.263 -0.829 5.680 1.00 69.88 86 LYS A N 1
ATOM 646 C CA . LYS A 1 86 ? -14.228 -1.832 5.933 1.00 69.88 86 LYS A CA 1
ATOM 647 C C . LYS A 1 86 ? -12.947 -1.407 5.224 1.00 69.88 86 LYS A C 1
ATOM 649 O O . LYS A 1 86 ? -12.980 -1.049 4.049 1.00 69.88 86 LYS A O 1
ATOM 654 N N . PHE A 1 87 ? -11.817 -1.513 5.914 1.00 70.50 87 PHE A N 1
ATOM 655 C CA . PHE A 1 87 ? -10.500 -1.405 5.295 1.00 70.50 87 PHE A CA 1
ATOM 656 C C . PHE A 1 87 ? -10.223 -2.697 4.509 1.00 70.50 87 PHE A C 1
ATOM 658 O O . PHE A 1 87 ? -9.525 -3.591 4.976 1.00 70.50 87 PHE A O 1
ATOM 665 N N . ARG A 1 88 ? -10.893 -2.869 3.365 1.00 69.94 88 ARG A N 1
ATOM 666 C CA . ARG A 1 88 ? -10.741 -4.025 2.473 1.00 69.94 88 ARG A 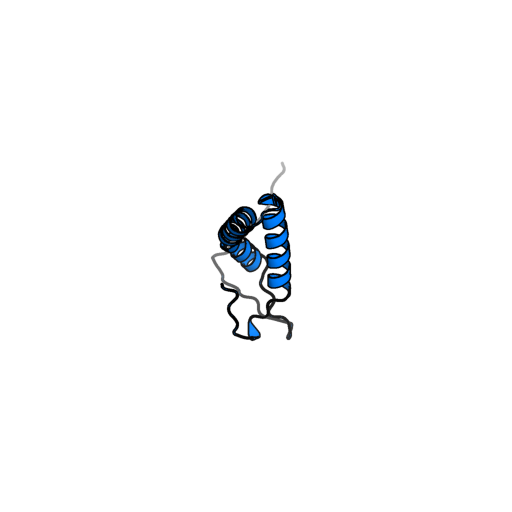CA 1
ATOM 667 C C . ARG A 1 88 ? -10.811 -3.601 1.011 1.00 69.94 88 ARG A C 1
ATOM 669 O O . ARG A 1 88 ? -11.419 -2.585 0.686 1.00 69.94 88 ARG A O 1
ATOM 676 N N . THR A 1 89 ? -10.139 -4.390 0.176 1.00 52.59 89 THR A N 1
ATOM 677 C CA . THR A 1 89 ? -10.198 -4.341 -1.292 1.00 52.59 89 THR A CA 1
ATOM 678 C C . THR A 1 89 ? -11.415 -5.099 -1.802 1.00 52.59 89 THR A C 1
ATOM 680 O O . THR A 1 89 ? -11.778 -6.110 -1.156 1.00 52.59 89 THR A O 1
#